Protein AF-A0A7S3WDK0-F1 (afdb_monomer_lite)

Secondary structure (DSSP, 8-state):
--S-GGG-SB--EEEEPTTS-EEEE---TT------TTS-EEEPPB-STT------------SS----SS--S-SSS-----S-HHHHHHHHS---PPPTT------GGG-S-SSS--HHHHHHHHTHHHHHHHHHHHHHHHHHHHHHHTT-

Structure (mmCIF, N/CA/C/O backbone):
data_AF-A0A7S3WDK0-F1
#
_entry.id   AF-A0A7S3WDK0-F1
#
loop_
_atom_site.group_PDB
_atom_site.id
_atom_site.type_symbol
_atom_site.label_atom_id
_atom_site.label_alt_id
_atom_site.label_comp_id
_atom_site.label_asym_id
_atom_site.label_entity_id
_atom_site.label_seq_id
_atom_site.pdbx_PDB_ins_code
_atom_site.Cartn_x
_atom_site.Cartn_y
_atom_site.Cartn_z
_atom_site.occupancy
_atom_site.B_iso_or_equiv
_atom_site.auth_seq_id
_atom_site.auth_comp_id
_atom_site.auth_asym_id
_atom_site.auth_atom_id
_atom_site.pdbx_PDB_model_num
ATOM 1 N N . MET A 1 1 ? -7.931 -6.812 3.640 1.00 94.19 1 MET A N 1
ATOM 2 C CA . MET A 1 1 ? -7.835 -6.738 5.116 1.00 94.19 1 MET A CA 1
ATOM 3 C C . MET A 1 1 ? -7.851 -8.151 5.692 1.00 94.19 1 MET A C 1
ATOM 5 O O . MET A 1 1 ? -8.526 -8.994 5.111 1.00 94.19 1 MET A O 1
ATOM 9 N N . LEU A 1 2 ? -7.155 -8.428 6.805 1.00 96.62 2 LEU A N 1
ATOM 10 C CA . LEU A 1 2 ? -7.212 -9.747 7.467 1.00 96.62 2 LEU A CA 1
ATOM 11 C C . LEU A 1 2 ? -8.112 -9.779 8.719 1.00 96.62 2 LEU A C 1
ATOM 13 O O . LEU A 1 2 ? -8.550 -10.856 9.107 1.00 96.62 2 LEU A O 1
ATOM 17 N N . SER A 1 3 ? -8.388 -8.631 9.343 1.00 94.81 3 SER A N 1
ATOM 18 C CA . SER A 1 3 ? -9.328 -8.493 10.473 1.00 94.81 3 SER A CA 1
ATOM 19 C C . SER A 1 3 ? -10.750 -8.159 10.018 1.00 94.81 3 SER A C 1
ATOM 21 O O . SER A 1 3 ? -10.927 -7.582 8.947 1.00 94.81 3 SER A O 1
ATOM 23 N N . ASP A 1 4 ? -11.747 -8.484 10.843 1.00 94.75 4 ASP A N 1
ATOM 24 C CA . ASP A 1 4 ? -13.126 -8.002 10.680 1.00 94.75 4 ASP A CA 1
ATOM 25 C C . ASP A 1 4 ? -13.233 -6.542 11.158 1.00 94.75 4 ASP A C 1
ATOM 27 O O . ASP A 1 4 ? -12.649 -6.194 12.185 1.00 94.75 4 ASP A O 1
ATOM 31 N N . THR A 1 5 ? -13.944 -5.672 10.435 1.00 93.38 5 THR A N 1
ATOM 32 C CA . THR A 1 5 ? -14.114 -4.256 10.819 1.00 93.38 5 THR A CA 1
ATOM 33 C C . THR A 1 5 ? -14.931 -4.098 12.100 1.00 93.38 5 THR A C 1
ATOM 35 O O . THR A 1 5 ? -14.754 -3.111 12.807 1.00 93.38 5 THR A O 1
ATOM 38 N N . ALA A 1 6 ? -15.735 -5.098 12.476 1.00 92.69 6 ALA A N 1
ATOM 39 C CA . ALA A 1 6 ? -16.429 -5.122 13.763 1.00 92.69 6 ALA A CA 1
ATOM 40 C C . ALA A 1 6 ? -15.495 -5.364 14.974 1.00 92.69 6 ALA A C 1
ATOM 42 O O . ALA A 1 6 ? -15.902 -5.148 16.115 1.00 92.69 6 ALA A O 1
ATOM 43 N N . GLU A 1 7 ? -14.252 -5.817 14.759 1.00 92.75 7 GLU A N 1
ATOM 44 C CA . GLU A 1 7 ? -13.294 -6.160 15.828 1.00 92.75 7 GLU A CA 1
ATOM 45 C C . GLU A 1 7 ? -12.399 -4.982 16.254 1.00 92.75 7 GLU A C 1
ATOM 47 O O . GLU A 1 7 ? -11.624 -5.092 17.213 1.00 92.75 7 GLU A O 1
ATOM 52 N N . PHE A 1 8 ? -12.453 -3.850 15.549 1.00 94.25 8 PHE A N 1
ATOM 53 C CA . PHE A 1 8 ? -11.620 -2.692 15.849 1.00 94.25 8 PHE A CA 1
ATOM 54 C C . PHE A 1 8 ? -12.323 -1.367 15.556 1.00 94.25 8 PHE A C 1
ATOM 56 O O . PHE A 1 8 ? -13.221 -1.286 14.732 1.00 94.25 8 PHE A O 1
ATOM 63 N N . GLU A 1 9 ? -11.871 -0.307 16.223 1.00 94.44 9 GLU A N 1
ATOM 64 C CA . GLU A 1 9 ? -12.358 1.055 16.006 1.00 94.44 9 GLU A CA 1
ATOM 65 C C . GLU A 1 9 ? -11.212 1.952 15.517 1.00 94.44 9 GLU A C 1
ATOM 67 O O . GLU A 1 9 ? -10.063 1.808 15.954 1.00 94.44 9 GLU A O 1
ATOM 72 N N . GLY A 1 10 ? -11.516 2.873 14.601 1.00 94.38 10 GLY A N 1
ATOM 73 C CA . GLY A 1 10 ? -10.518 3.711 13.939 1.00 94.38 10 GLY A CA 1
ATOM 74 C C . GLY A 1 10 ? -9.756 2.945 12.856 1.00 94.38 10 GLY A C 1
ATOM 75 O O . GLY A 1 10 ? -10.317 2.104 12.156 1.00 94.38 10 GLY A O 1
ATOM 76 N N . GLY A 1 11 ? -8.467 3.236 12.670 1.00 95.12 11 GLY A N 1
ATOM 77 C CA . GLY A 1 11 ? -7.640 2.460 11.735 1.00 95.12 11 GLY A CA 1
ATOM 78 C C . GLY A 1 11 ? -7.965 2.661 10.251 1.00 95.12 11 GLY A C 1
ATOM 79 O O . GLY A 1 11 ? -7.549 1.840 9.432 1.00 95.12 11 GLY A O 1
ATOM 80 N N . ALA A 1 12 ? -8.700 3.711 9.883 1.00 95.88 12 ALA A N 1
ATOM 81 C CA . ALA A 1 12 ? -9.086 3.975 8.500 1.00 95.88 12 ALA A CA 1
ATOM 82 C C . ALA A 1 12 ? -7.857 4.266 7.621 1.00 95.88 12 ALA A C 1
ATOM 84 O O . ALA A 1 12 ? -6.966 5.016 8.026 1.00 95.88 12 ALA A O 1
ATOM 85 N N . PHE A 1 13 ? -7.791 3.664 6.428 1.00 96.94 13 PHE A N 1
ATOM 86 C CA . PHE A 1 13 ? -6.728 3.954 5.462 1.00 96.94 13 PHE A CA 1
ATOM 87 C C . PHE A 1 13 ? -7.066 5.213 4.663 1.00 96.94 13 PHE A C 1
ATOM 89 O O . PHE A 1 13 ? -8.191 5.367 4.185 1.00 96.94 13 PHE A O 1
ATOM 96 N N . GLN A 1 14 ? -6.086 6.104 4.529 1.00 97.69 14 GLN A N 1
ATOM 97 C CA . GLN A 1 14 ? -6.269 7.435 3.971 1.00 97.69 14 GLN A CA 1
ATOM 98 C C . GLN A 1 14 ? -5.167 7.778 2.971 1.00 97.69 14 GLN A C 1
ATOM 100 O O . GLN A 1 14 ? -3.995 7.479 3.213 1.00 97.69 14 GLN A O 1
ATOM 105 N N . THR A 1 15 ? -5.534 8.445 1.878 1.00 97.06 15 THR A N 1
ATOM 106 C CA . THR A 1 15 ? -4.601 9.012 0.894 1.00 97.06 15 THR A CA 1
ATOM 107 C C . THR A 1 15 ? -4.834 10.508 0.756 1.00 97.06 15 THR A C 1
ATOM 109 O O . THR A 1 15 ? -5.974 10.965 0.759 1.00 97.06 15 THR A O 1
ATOM 112 N N . ALA A 1 16 ? -3.755 11.275 0.633 1.00 95.38 16 ALA A N 1
ATOM 113 C CA . ALA A 1 16 ? -3.841 12.668 0.227 1.00 95.38 16 ALA A CA 1
ATOM 114 C C . ALA A 1 16 ? -4.011 12.741 -1.296 1.00 95.38 16 ALA A C 1
ATOM 116 O O . ALA A 1 16 ? -3.268 12.105 -2.051 1.00 95.38 16 ALA A O 1
ATOM 117 N N . GLU A 1 17 ? -4.982 13.531 -1.727 1.00 92.62 17 GLU A N 1
ATOM 118 C CA . GLU A 1 17 ? -5.297 13.803 -3.120 1.00 92.62 17 GLU A CA 1
ATOM 119 C C . GLU A 1 17 ? -4.725 15.153 -3.569 1.00 92.62 17 GLU A C 1
ATOM 121 O O . GLU A 1 17 ? -4.201 15.952 -2.781 1.00 92.62 17 GLU A O 1
ATOM 126 N N . LEU A 1 18 ? -4.792 15.402 -4.877 1.00 87.75 18 LEU A N 1
ATOM 127 C CA . LEU A 1 18 ? -4.351 16.666 -5.454 1.00 87.75 18 LEU A CA 1
ATOM 128 C C . LEU A 1 18 ? -5.177 17.815 -4.855 1.00 87.75 18 LEU A C 1
ATOM 130 O O . LEU A 1 18 ? -6.399 17.801 -4.924 1.00 87.75 18 LEU A O 1
ATOM 134 N N . GLY A 1 19 ? -4.504 18.804 -4.264 1.00 86.69 19 GLY A N 1
ATOM 135 C CA . GLY A 1 19 ? -5.158 19.899 -3.534 1.00 86.69 19 GLY A CA 1
ATOM 136 C C . GLY A 1 19 ? -5.142 19.739 -2.011 1.00 86.69 19 GLY A C 1
ATOM 137 O O . GLY A 1 19 ? -5.570 20.648 -1.309 1.00 86.69 19 GLY A O 1
ATOM 138 N N . GLY A 1 20 ? -4.591 18.634 -1.493 1.00 88.81 20 GLY A N 1
ATOM 139 C CA . GLY A 1 20 ? -4.408 18.416 -0.055 1.00 88.81 20 GLY A CA 1
ATOM 14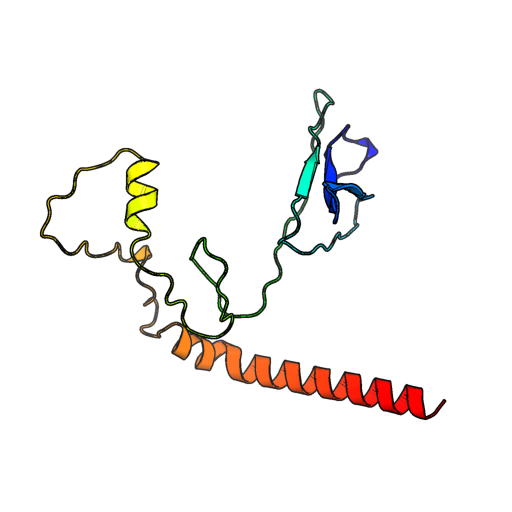0 C C . GLY A 1 20 ? -5.620 17.810 0.650 1.00 88.81 20 GLY A C 1
ATOM 141 O O . GLY A 1 20 ? -5.569 17.603 1.862 1.00 88.81 20 GLY A O 1
ATOM 142 N N . GLU A 1 21 ? -6.687 17.495 -0.086 1.00 93.38 21 GLU A N 1
ATOM 143 C CA . GLU A 1 21 ? -7.815 16.742 0.458 1.00 93.38 21 GLU A CA 1
ATOM 144 C C . GLU A 1 21 ? -7.388 15.330 0.858 1.00 93.38 21 GLU A C 1
ATOM 146 O O . GLU A 1 21 ? -6.509 14.729 0.242 1.00 93.38 21 GLU A O 1
ATOM 151 N N . VAL A 1 22 ? -8.019 14.784 1.895 1.00 95.75 22 VAL A N 1
ATOM 152 C CA . VAL A 1 22 ? -7.735 13.435 2.386 1.00 95.75 22 VAL A CA 1
ATOM 153 C C . VAL A 1 22 ? -8.922 12.539 2.074 1.00 95.75 22 VAL A C 1
ATOM 155 O O . VAL A 1 22 ? -10.007 12.713 2.626 1.00 95.75 22 VAL A O 1
ATOM 158 N N . THR A 1 23 ? -8.705 11.548 1.214 1.00 95.81 23 THR A N 1
ATOM 159 C CA . THR A 1 23 ? -9.703 10.526 0.894 1.00 95.81 23 THR A CA 1
ATOM 160 C C . THR A 1 23 ? -9.553 9.347 1.841 1.00 95.81 23 THR A C 1
ATOM 162 O O . THR A 1 23 ? -8.451 8.834 2.039 1.00 95.81 23 THR A O 1
ATOM 165 N N . THR A 1 24 ? -10.669 8.905 2.419 1.00 97.00 24 THR A N 1
ATOM 166 C CA . THR A 1 24 ? -10.739 7.690 3.239 1.00 97.00 24 THR A CA 1
ATOM 167 C C . THR A 1 24 ? -11.297 6.546 2.404 1.00 97.00 24 THR A C 1
ATOM 169 O O . THR A 1 24 ? -12.315 6.712 1.737 1.00 97.00 24 THR A O 1
ATOM 172 N N . HIS A 1 25 ? -10.645 5.386 2.456 1.00 95.69 25 HIS A N 1
ATOM 173 C CA . HIS A 1 25 ? -11.017 4.222 1.651 1.00 95.69 25 HIS A CA 1
ATOM 174 C C . HIS A 1 25 ? -11.717 3.163 2.499 1.00 95.69 25 HIS A C 1
ATOM 176 O O . HIS A 1 25 ? -11.227 2.807 3.575 1.00 95.69 25 HIS A O 1
ATOM 182 N N . SER A 1 26 ? -12.828 2.623 1.993 1.00 94.19 26 SER A N 1
ATOM 183 C CA . SER A 1 26 ? -13.442 1.412 2.544 1.00 94.19 26 SER A CA 1
ATOM 184 C C . SER A 1 26 ? -12.502 0.225 2.355 1.00 94.19 26 SER A C 1
ATOM 186 O O . SER A 1 26 ? -11.882 0.082 1.299 1.00 94.19 26 SER A O 1
ATOM 188 N N . PHE A 1 27 ? -12.374 -0.618 3.377 1.00 95.31 27 PHE A N 1
ATOM 189 C CA . PHE A 1 27 ? -11.493 -1.776 3.310 1.00 95.31 27 PHE A CA 1
ATOM 190 C C . PHE A 1 27 ? -11.964 -2.858 4.281 1.00 95.31 27 PHE A C 1
ATOM 192 O O . PHE A 1 27 ? -11.588 -2.855 5.453 1.00 95.31 27 PHE A O 1
ATOM 199 N N . GLU A 1 28 ? -12.778 -3.781 3.781 1.00 95.81 28 GLU A N 1
ATOM 200 C CA . GLU A 1 28 ? -13.406 -4.848 4.557 1.00 95.81 28 GLU A CA 1
ATOM 201 C C . GLU A 1 28 ? -12.556 -6.126 4.563 1.00 95.81 28 GLU A C 1
ATOM 203 O O . GLU A 1 28 ? -11.592 -6.282 3.799 1.00 95.81 28 GLU A O 1
ATOM 208 N N . ARG A 1 29 ? -12.881 -7.067 5.462 1.00 97.12 29 ARG A N 1
ATOM 209 C CA . ARG A 1 29 ? -12.190 -8.366 5.545 1.00 97.12 29 ARG A CA 1
ATOM 210 C C . ARG A 1 29 ? -12.234 -9.087 4.198 1.00 97.12 29 ARG A C 1
ATOM 212 O O . ARG A 1 29 ? -13.299 -9.290 3.634 1.00 97.12 29 ARG A O 1
ATOM 219 N N . GLY A 1 30 ? -11.072 -9.548 3.738 1.00 97.25 30 GLY A N 1
ATOM 220 C CA . GLY A 1 30 ? -10.924 -10.226 2.447 1.00 97.25 30 GLY A CA 1
ATOM 221 C C . GLY A 1 30 ? -10.589 -9.293 1.283 1.00 97.2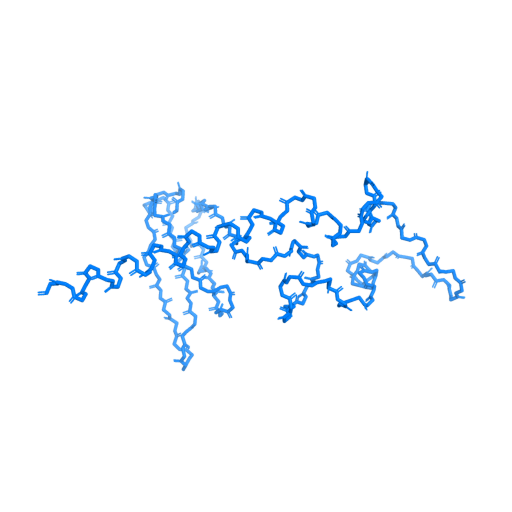5 30 GLY A C 1
ATOM 222 O O . GLY A 1 30 ? -10.009 -9.760 0.307 1.00 97.25 30 GLY A O 1
ATOM 223 N N . ASP A 1 31 ? -10.829 -7.986 1.411 1.00 96.75 31 ASP A N 1
ATOM 224 C CA . ASP A 1 31 ? -10.518 -7.040 0.341 1.00 96.75 31 ASP A CA 1
ATOM 225 C C . ASP A 1 31 ? -9.010 -6.935 0.084 1.00 96.75 31 ASP A C 1
ATOM 227 O O . ASP A 1 31 ? -8.174 -7.105 0.987 1.00 96.75 31 ASP A O 1
ATOM 231 N N . ALA A 1 32 ? -8.668 -6.528 -1.135 1.00 96.00 32 ALA A N 1
ATOM 232 C CA . ALA A 1 32 ? -7.360 -6.000 -1.490 1.00 96.00 32 ALA A CA 1
ATOM 233 C C . ALA A 1 32 ? -7.506 -4.529 -1.893 1.00 96.00 32 ALA A C 1
ATOM 235 O O . ALA A 1 32 ? -8.378 -4.182 -2.683 1.00 96.00 32 ALA A O 1
ATOM 236 N N . LEU A 1 33 ? -6.635 -3.671 -1.361 1.00 95.31 33 LEU A N 1
ATOM 237 C CA . LEU A 1 33 ? -6.572 -2.259 -1.722 1.00 95.31 33 LEU A CA 1
ATOM 238 C C . LEU A 1 33 ? -5.238 -2.003 -2.418 1.00 95.31 33 LEU A C 1
ATOM 240 O O . LEU A 1 33 ? -4.179 -2.281 -1.855 1.00 95.31 33 LEU A O 1
ATOM 244 N N . VAL A 1 34 ? -5.299 -1.478 -3.642 1.00 95.38 34 VAL A N 1
ATOM 245 C CA . VAL A 1 34 ? -4.125 -1.145 -4.456 1.00 95.38 34 VAL A CA 1
ATOM 246 C C . VAL A 1 34 ? -4.077 0.364 -4.646 1.00 95.38 34 VAL A C 1
ATOM 248 O O . VAL A 1 34 ? -5.049 0.976 -5.076 1.00 95.38 34 VAL A O 1
ATOM 251 N N . PHE A 1 35 ? -2.938 0.971 -4.328 1.00 93.25 35 PHE A N 1
ATOM 252 C CA . PHE A 1 35 ? -2.726 2.405 -4.481 1.00 93.25 35 PHE A CA 1
ATOM 253 C C . PHE A 1 35 ? -1.293 2.690 -4.934 1.00 93.25 35 PHE A C 1
ATOM 255 O O . PHE A 1 35 ? -0.387 1.872 -4.772 1.00 93.25 35 PHE A O 1
ATOM 262 N N . GLN A 1 36 ? -1.082 3.867 -5.520 1.00 91.12 36 GLN A N 1
ATOM 263 C CA . GLN A 1 36 ? 0.244 4.291 -5.957 1.00 91.12 36 GLN A CA 1
ATOM 264 C C . GLN A 1 36 ? 1.097 4.635 -4.731 1.00 91.12 36 GLN A C 1
ATOM 266 O O . GLN A 1 36 ? 0.777 5.570 -3.997 1.00 91.12 36 GLN A O 1
ATOM 271 N N . SER A 1 37 ? 2.208 3.920 -4.537 1.00 88.75 37 SER A N 1
ATOM 272 C CA . SER A 1 37 ?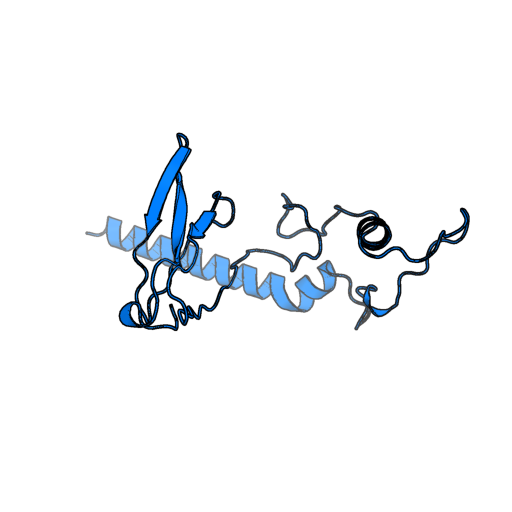 3.053 4.032 -3.334 1.00 88.75 37 SER A CA 1
ATOM 273 C C . SER A 1 37 ? 3.608 5.436 -3.074 1.00 88.75 37 SER A C 1
ATOM 275 O O . SER A 1 37 ? 3.980 5.763 -1.952 1.00 88.75 37 SER A O 1
ATOM 277 N N . HIS A 1 38 ? 3.669 6.284 -4.104 1.00 86.44 38 HIS A N 1
ATOM 278 C CA . HIS A 1 38 ? 4.169 7.648 -3.990 1.00 86.44 38 HIS A CA 1
ATOM 279 C C . HIS A 1 38 ? 3.144 8.666 -3.486 1.00 86.44 38 HIS A C 1
ATOM 281 O O . HIS A 1 38 ? 3.547 9.785 -3.171 1.00 86.44 38 HIS A O 1
ATOM 287 N N . LYS A 1 39 ? 1.851 8.321 -3.433 1.00 91.62 39 LYS A N 1
ATOM 288 C CA . LYS A 1 39 ? 0.851 9.183 -2.798 1.00 91.62 39 LYS A CA 1
ATOM 289 C C . LYS A 1 39 ? 1.168 9.287 -1.310 1.00 91.62 39 LYS A C 1
ATOM 291 O O . LYS A 1 39 ? 1.533 8.287 -0.698 1.00 91.62 39 LYS A O 1
ATOM 296 N N . GLN A 1 40 ? 1.012 10.464 -0.708 1.00 93.88 40 GLN A N 1
ATOM 297 C CA . GLN A 1 40 ? 1.054 10.565 0.750 1.00 93.88 40 GLN A CA 1
ATOM 298 C C . GLN A 1 40 ? -0.137 9.788 1.313 1.00 93.88 40 GLN A C 1
ATOM 300 O O . GLN A 1 40 ? -1.267 9.965 0.865 1.00 93.88 40 GLN A O 1
ATOM 305 N N . HIS A 1 41 ? 0.122 8.895 2.257 1.00 95.94 41 HIS A N 1
ATOM 306 C CA . HIS A 1 41 ? -0.893 8.006 2.800 1.00 95.94 41 HIS A CA 1
ATOM 307 C C . HIS A 1 41 ? -0.618 7.703 4.266 1.00 95.94 41 HIS A C 1
ATOM 309 O O . HIS A 1 41 ? 0.496 7.877 4.762 1.00 95.94 41 HIS A O 1
ATOM 315 N N . GLY A 1 42 ? -1.656 7.256 4.959 1.00 95.81 42 GLY A N 1
ATOM 316 C CA . GLY A 1 42 ? -1.586 6.952 6.373 1.00 95.81 42 GLY A CA 1
ATOM 317 C C . GLY A 1 42 ? -2.730 6.065 6.825 1.00 95.81 42 GLY A C 1
ATOM 318 O O . GLY A 1 42 ? -3.666 5.765 6.085 1.00 95.81 42 GLY A O 1
ATOM 319 N N . VAL A 1 43 ? -2.623 5.631 8.073 1.00 96.19 43 VAL A N 1
ATOM 320 C CA . VAL A 1 43 ? -3.669 4.893 8.768 1.00 96.19 43 VAL A CA 1
ATOM 321 C C . VAL A 1 43 ? -4.023 5.698 10.008 1.00 96.19 43 VAL A C 1
ATOM 323 O O . VAL A 1 43 ? -3.134 6.018 10.799 1.00 96.19 43 VAL A O 1
ATOM 326 N N . ALA A 1 44 ? -5.302 6.039 10.168 1.00 95.38 44 ALA A N 1
ATOM 327 C CA . ALA A 1 44 ? -5.787 6.705 11.371 1.00 95.38 44 ALA A CA 1
ATOM 328 C C . ALA A 1 44 ? -5.506 5.846 12.615 1.00 95.38 44 ALA A C 1
ATOM 330 O O . ALA A 1 44 ? -5.410 4.620 12.531 1.00 95.38 44 ALA A O 1
ATOM 331 N N . ALA A 1 45 ? -5.383 6.473 13.785 1.00 95.44 45 ALA A N 1
ATOM 332 C CA . ALA A 1 45 ? -5.135 5.738 15.021 1.00 95.44 45 ALA A CA 1
ATOM 333 C C . ALA A 1 45 ? -6.248 4.710 15.304 1.00 95.44 45 ALA A C 1
ATOM 335 O O . ALA A 1 45 ? -7.414 4.932 14.971 1.00 95.44 45 ALA A O 1
ATOM 336 N N . LEU A 1 46 ? -5.883 3.589 15.930 1.00 96.00 46 LEU A N 1
ATOM 337 C CA . LEU A 1 46 ? -6.853 2.688 16.551 1.00 96.00 46 LEU A CA 1
ATOM 338 C C . LEU A 1 46 ? -7.271 3.288 17.895 1.00 96.00 46 LEU A C 1
ATOM 340 O O . LEU A 1 46 ? -6.407 3.682 18.680 1.00 96.00 46 LEU A O 1
ATOM 344 N N . THR A 1 47 ? -8.574 3.375 18.151 1.00 94.31 47 THR A N 1
ATOM 345 C CA . THR A 1 47 ? -9.118 4.093 19.319 1.00 94.31 47 THR A CA 1
ATOM 346 C C . THR A 1 47 ? -9.656 3.164 20.407 1.00 94.31 47 THR A C 1
ATOM 348 O O . THR A 1 47 ? -9.649 3.529 21.583 1.00 94.31 47 THR A O 1
ATOM 351 N N . GLY A 1 48 ? -10.055 1.937 20.063 1.00 88.75 48 GLY A N 1
ATOM 352 C CA . GLY A 1 48 ? -10.559 0.967 21.033 1.00 88.75 48 GLY A CA 1
ATOM 353 C C . GLY A 1 48 ? -9.453 0.340 21.894 1.00 88.75 48 GLY A C 1
ATOM 354 O O . GLY A 1 48 ? -8.398 -0.060 21.402 1.00 88.75 48 GLY A O 1
ATOM 355 N N . ARG A 1 49 ? -9.719 0.182 23.201 1.00 79.56 49 ARG A N 1
ATOM 356 C CA . ARG A 1 49 ? -8.767 -0.336 24.216 1.00 79.56 49 ARG A CA 1
ATOM 357 C C . ARG A 1 49 ? -8.133 -1.691 23.878 1.00 79.56 49 ARG A C 1
ATOM 359 O O . ARG A 1 49 ? -7.030 -1.975 24.335 1.00 79.56 49 ARG A O 1
ATOM 366 N N . SER A 1 50 ? -8.837 -2.526 23.120 1.00 80.69 50 SER A N 1
ATOM 367 C CA . SER A 1 50 ? -8.381 -3.856 22.697 1.00 80.69 50 SER A CA 1
ATOM 368 C C . SER A 1 50 ? -8.409 -4.023 21.176 1.00 80.69 50 SER A C 1
ATOM 370 O O . SER A 1 50 ? -8.376 -5.146 20.682 1.00 80.69 50 SER A O 1
ATOM 372 N N . SER A 1 51 ? -8.475 -2.918 20.425 1.00 90.06 51 SER A N 1
ATOM 373 C CA . SER A 1 51 ? -8.539 -2.956 18.967 1.00 90.06 51 SER A CA 1
ATOM 374 C C . SER A 1 51 ? -7.228 -3.451 18.366 1.00 90.06 51 SER A C 1
ATOM 376 O O . SER A 1 51 ? -6.152 -2.914 18.635 1.00 90.06 51 SER A O 1
ATOM 378 N N . ARG A 1 52 ? -7.326 -4.455 17.493 1.00 93.56 52 ARG A N 1
ATOM 379 C CA . ARG A 1 52 ? -6.209 -4.955 16.693 1.00 93.56 52 ARG A CA 1
ATOM 380 C C . ARG A 1 52 ? -6.653 -5.130 15.250 1.00 93.56 52 ARG A C 1
ATOM 382 O O . ARG A 1 52 ? -7.604 -5.847 14.969 1.00 93.56 52 ARG A O 1
ATOM 389 N N . ARG A 1 53 ? -5.900 -4.522 14.337 1.00 95.25 53 ARG A N 1
ATOM 390 C CA . ARG A 1 53 ? -6.135 -4.595 12.895 1.00 95.25 53 ARG A CA 1
ATOM 391 C C . ARG A 1 53 ? -4.961 -5.293 12.219 1.00 95.25 53 ARG A C 1
ATOM 393 O O . ARG A 1 53 ? -3.847 -4.775 12.229 1.00 95.25 53 ARG A O 1
ATOM 400 N N . ASN A 1 54 ? -5.203 -6.466 11.641 1.00 96.31 54 ASN A N 1
ATOM 401 C CA . ASN A 1 54 ? -4.195 -7.246 10.929 1.00 96.31 54 ASN A CA 1
ATOM 402 C C . ASN A 1 54 ? -4.339 -7.040 9.411 1.00 96.31 54 ASN A C 1
ATOM 404 O O . ASN A 1 54 ? -5.436 -7.114 8.850 1.00 96.31 54 ASN A O 1
ATOM 408 N N . ILE A 1 55 ? -3.219 -6.777 8.736 1.00 96.38 55 ILE A N 1
ATOM 409 C CA . ILE A 1 55 ? -3.151 -6.516 7.292 1.00 96.38 55 ILE A CA 1
ATOM 410 C C . ILE A 1 55 ? -1.858 -7.119 6.752 1.00 96.38 55 ILE A C 1
ATOM 412 O O . ILE A 1 55 ? -0.827 -7.083 7.421 1.00 96.38 55 ILE A O 1
ATOM 416 N N . MET A 1 56 ? -1.910 -7.625 5.524 1.00 96.88 56 MET A N 1
ATOM 417 C CA . MET A 1 56 ? -0.725 -7.917 4.727 1.00 96.88 56 MET A CA 1
ATOM 418 C C . MET A 1 56 ? -0.447 -6.723 3.815 1.00 96.88 56 MET A C 1
ATOM 420 O O . MET A 1 56 ? -1.290 -6.364 2.995 1.00 96.88 56 MET A O 1
ATOM 424 N N . VAL A 1 57 ? 0.719 -6.100 3.981 1.00 94.94 57 VAL A N 1
ATOM 425 C CA . VAL A 1 57 ? 1.189 -5.021 3.106 1.00 94.94 57 VAL A CA 1
ATOM 426 C C . VAL A 1 57 ? 2.236 -5.599 2.171 1.00 94.94 57 VAL A C 1
ATOM 428 O O . VAL A 1 57 ? 3.191 -6.239 2.615 1.00 94.94 57 VAL A O 1
ATOM 431 N N . CYS A 1 58 ? 2.043 -5.390 0.875 1.00 91.81 58 CYS A N 1
ATOM 432 C CA . CYS A 1 58 ? 2.989 -5.778 -0.157 1.00 91.81 58 CYS A CA 1
ATOM 433 C C . CYS A 1 58 ? 3.171 -4.624 -1.125 1.00 91.81 58 CYS A C 1
ATOM 435 O O . CYS A 1 58 ? 2.220 -3.921 -1.458 1.00 91.81 58 CYS A O 1
ATOM 437 N N . GLU A 1 59 ? 4.399 -4.463 -1.590 1.00 87.00 59 GLU A N 1
ATOM 438 C CA . GLU A 1 59 ? 4.728 -3.518 -2.640 1.00 87.00 59 GLU A CA 1
ATOM 439 C C . GLU A 1 59 ? 5.003 -4.299 -3.921 1.00 87.00 59 GLU A C 1
ATOM 441 O O . GLU A 1 59 ? 5.734 -5.292 -3.925 1.00 87.00 59 GLU A O 1
ATOM 446 N N . LEU A 1 60 ? 4.383 -3.850 -5.008 1.00 84.81 60 LEU A N 1
ATOM 447 C CA . LEU A 1 60 ? 4.644 -4.349 -6.348 1.00 84.81 60 LEU A CA 1
ATOM 448 C C . LEU A 1 60 ? 5.553 -3.336 -7.037 1.00 84.81 60 LEU A C 1
ATOM 450 O O . LEU A 1 60 ? 5.186 -2.172 -7.191 1.00 84.81 60 LEU A O 1
ATOM 454 N N . TRP A 1 61 ? 6.740 -3.775 -7.441 1.00 77.25 61 TRP A N 1
ATOM 455 C CA . TRP A 1 61 ? 7.681 -2.963 -8.203 1.00 77.25 61 TRP A CA 1
ATOM 456 C C . TRP A 1 61 ? 8.070 -3.672 -9.489 1.00 77.25 61 TRP A C 1
ATOM 458 O O . TRP A 1 61 ? 8.212 -4.895 -9.546 1.00 77.25 61 TRP A O 1
ATOM 468 N N . GLU A 1 62 ? 8.282 -2.872 -10.522 1.00 74.00 62 GLU A N 1
ATOM 469 C CA . GLU A 1 62 ? 8.912 -3.308 -11.752 1.00 74.00 62 GLU A CA 1
ATOM 470 C C . GLU A 1 62 ? 10.413 -3.003 -11.676 1.00 74.00 62 GLU A C 1
ATOM 472 O O . GLU A 1 62 ? 10.824 -1.932 -11.221 1.00 74.00 62 GLU A O 1
ATOM 477 N N . GLY A 1 63 ? 11.239 -3.950 -12.117 1.00 74.31 63 GLY A N 1
ATOM 478 C CA . GLY A 1 63 ? 12.684 -3.779 -12.169 1.00 74.31 63 GLY A CA 1
ATOM 479 C C . GLY A 1 63 ? 13.475 -4.635 -11.187 1.00 74.31 63 GLY A C 1
ATOM 480 O O . GLY A 1 63 ? 12.995 -5.595 -10.585 1.00 74.31 63 GLY A O 1
ATOM 481 N N . LEU A 1 64 ? 14.748 -4.278 -11.065 1.00 67.31 64 LEU A N 1
ATOM 482 C CA . LEU A 1 64 ? 15.704 -4.927 -10.177 1.00 67.31 64 LEU A CA 1
ATOM 483 C C . LEU A 1 64 ? 15.352 -4.732 -8.701 1.00 67.31 64 LEU A C 1
ATOM 485 O O . LEU A 1 64 ? 15.042 -3.603 -8.315 1.00 67.31 64 LEU A O 1
ATOM 489 N N . PRO A 1 65 ? 15.544 -5.754 -7.841 1.00 68.06 65 PRO A N 1
ATOM 490 C CA . PRO A 1 65 ? 15.539 -5.561 -6.396 1.00 68.06 65 PRO A CA 1
ATOM 491 C C . PRO A 1 65 ? 16.507 -4.442 -5.993 1.00 68.06 65 PRO A C 1
ATOM 493 O O . PRO A 1 65 ? 17.706 -4.501 -6.282 1.00 68.06 65 PRO A O 1
ATOM 496 N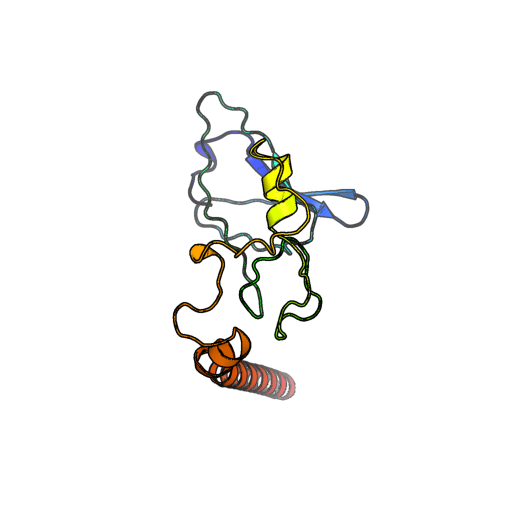 N . ARG A 1 66 ? 15.997 -3.404 -5.323 1.00 68.38 66 ARG A N 1
ATOM 497 C CA . ARG A 1 66 ? 16.798 -2.264 -4.858 1.00 68.38 66 ARG A CA 1
ATOM 498 C C . ARG A 1 66 ? 17.046 -2.351 -3.363 1.00 68.38 66 ARG A C 1
ATOM 500 O O . ARG A 1 66 ? 16.201 -2.796 -2.598 1.00 68.38 66 ARG A O 1
ATOM 507 N N . ARG A 1 67 ? 18.231 -1.903 -2.948 1.00 63.47 67 ARG A N 1
ATOM 508 C CA . ARG A 1 67 ? 18.604 -1.756 -1.530 1.00 63.47 67 ARG A CA 1
ATOM 509 C C . ARG A 1 67 ? 18.812 -0.301 -1.124 1.00 63.47 67 ARG A C 1
ATOM 511 O O . ARG A 1 67 ? 19.168 -0.037 0.014 1.00 63.47 67 ARG A O 1
ATOM 518 N N . CYS A 1 68 ? 18.660 0.642 -2.049 1.00 66.44 68 CYS A N 1
ATOM 519 C CA . CYS A 1 68 ? 18.809 2.060 -1.761 1.00 66.44 68 CYS A CA 1
ATOM 520 C C . CYS A 1 68 ? 17.508 2.669 -1.248 1.00 66.44 68 CYS A C 1
ATOM 522 O O . CYS A 1 68 ? 16.432 2.310 -1.705 1.00 66.44 68 CYS A O 1
ATOM 524 N N . MET A 1 69 ? 17.626 3.660 -0.366 1.00 64.75 69 MET A N 1
ATOM 525 C CA . MET A 1 69 ? 16.477 4.419 0.149 1.00 64.75 69 MET A CA 1
ATOM 526 C C . MET A 1 69 ? 15.979 5.491 -0.837 1.00 64.75 69 MET A C 1
ATOM 528 O O . MET A 1 69 ? 15.040 6.221 -0.541 1.00 64.75 69 MET A O 1
ATOM 532 N N . ARG A 1 70 ? 16.631 5.628 -1.999 1.00 66.62 70 ARG A N 1
ATOM 533 C CA . ARG A 1 70 ? 16.262 6.591 -3.042 1.00 66.62 70 ARG A CA 1
ATOM 534 C C . ARG A 1 70 ? 15.387 5.919 -4.092 1.00 66.62 70 ARG A C 1
ATOM 536 O O . ARG A 1 70 ? 15.636 4.770 -4.451 1.00 66.62 70 ARG A O 1
ATOM 543 N N . ARG A 1 71 ? 14.425 6.671 -4.634 1.00 66.69 71 ARG A N 1
ATOM 544 C CA . ARG A 1 71 ? 13.700 6.281 -5.845 1.00 66.69 71 ARG A CA 1
ATOM 545 C C . ARG A 1 71 ? 14.662 6.364 -7.027 1.00 66.69 71 ARG A C 1
ATOM 547 O O . ARG A 1 71 ? 15.093 7.454 -7.389 1.00 66.69 71 ARG A O 1
ATOM 554 N N . CYS A 1 72 ? 15.038 5.218 -7.579 1.00 69.06 72 CYS A N 1
ATOM 555 C CA . CYS A 1 72 ? 15.804 5.166 -8.818 1.00 69.06 72 CYS A CA 1
ATOM 556 C C . CYS A 1 72 ? 14.897 5.558 -9.984 1.00 69.06 72 CYS A C 1
ATOM 558 O O . CYS A 1 72 ? 13.750 5.127 -10.044 1.00 69.06 72 CYS A O 1
ATOM 560 N N . ASP A 1 73 ? 15.430 6.328 -10.916 1.00 67.25 73 ASP A N 1
ATOM 561 C CA . ASP A 1 73 ? 14.810 6.670 -12.195 1.00 67.25 73 ASP A CA 1
ATOM 562 C C . ASP A 1 73 ? 15.014 5.576 -13.260 1.00 67.25 73 ASP A C 1
ATOM 564 O O . ASP A 1 73 ? 14.244 5.484 -14.210 1.00 67.25 73 ASP A O 1
ATOM 568 N N . GLN A 1 74 ? 16.018 4.712 -13.082 1.00 70.19 74 GLN A N 1
ATOM 569 C CA . GLN A 1 74 ? 16.322 3.590 -13.974 1.00 70.19 74 GLN A CA 1
ATOM 570 C C . GLN A 1 74 ? 15.962 2.240 -13.324 1.00 70.19 74 GLN A C 1
ATOM 572 O O . GLN A 1 74 ? 16.809 1.654 -12.647 1.00 70.19 74 GLN A O 1
ATOM 577 N N . PRO A 1 75 ? 14.747 1.687 -13.516 1.00 67.00 75 PRO A N 1
ATOM 578 C CA . PRO A 1 75 ? 14.297 0.470 -12.826 1.00 67.00 75 PRO A CA 1
ATOM 579 C C . PRO A 1 75 ? 15.059 -0.801 -13.233 1.00 67.00 75 PRO A C 1
ATOM 581 O O . PRO A 1 75 ? 15.181 -1.717 -12.420 1.00 67.00 75 PRO A O 1
ATOM 584 N N . TRP A 1 76 ? 15.673 -0.828 -14.419 1.00 69.25 76 TRP A N 1
ATOM 585 C CA . TRP A 1 76 ? 16.320 -2.021 -14.991 1.00 69.25 76 TRP A CA 1
ATOM 586 C C . TRP A 1 76 ? 17.852 -1.995 -15.014 1.00 69.25 76 TRP A C 1
ATOM 588 O O . TRP A 1 76 ? 18.478 -3.026 -15.242 1.00 69.25 76 TRP A O 1
ATOM 598 N N . LEU A 1 77 ? 18.469 -0.836 -14.775 1.00 62.41 77 LEU A N 1
ATOM 599 C CA . LEU A 1 77 ? 19.928 -0.679 -14.797 1.00 62.41 77 LEU A CA 1
ATOM 600 C C . LEU A 1 77 ? 20.523 -0.780 -13.388 1.00 62.41 77 LEU A C 1
ATOM 602 O O . LEU A 1 77 ? 19.792 -0.619 -12.410 1.00 62.41 77 LEU A O 1
ATOM 606 N N . PRO A 1 78 ? 21.832 -1.033 -13.226 1.00 61.09 78 PRO A N 1
ATOM 607 C CA . PRO A 1 78 ? 22.476 -0.964 -11.918 1.00 61.09 78 PRO A CA 1
ATOM 608 C C . PRO A 1 78 ? 22.134 0.338 -11.181 1.00 61.09 78 PRO A C 1
ATOM 610 O O . PRO A 1 78 ? 22.066 1.407 -11.784 1.00 61.09 78 PRO A O 1
ATOM 613 N N . CYS A 1 79 ? 21.893 0.261 -9.867 1.00 59.16 79 CYS A N 1
ATOM 614 C CA . CYS A 1 79 ? 21.681 1.484 -9.098 1.00 59.16 79 CYS A CA 1
ATOM 615 C C . CYS A 1 79 ? 23.029 2.141 -8.833 1.00 59.16 79 CYS A C 1
ATOM 617 O O . CYS A 1 79 ? 23.796 1.661 -7.999 1.00 59.16 79 CYS A O 1
ATOM 619 N N . TYR A 1 80 ? 23.292 3.271 -9.481 1.00 59.66 80 TYR A N 1
ATOM 620 C CA . TYR A 1 80 ? 24.501 4.067 -9.236 1.00 59.66 80 TYR A CA 1
ATOM 621 C C . TYR A 1 80 ? 24.403 4.940 -7.978 1.00 59.66 80 TYR A C 1
ATOM 623 O O . TYR A 1 80 ? 25.308 5.695 -7.650 1.00 59.66 80 TYR A O 1
ATOM 631 N N . CYS A 1 81 ? 23.314 4.808 -7.227 1.00 57.91 81 CYS A N 1
ATOM 632 C CA . CYS A 1 81 ? 22.984 5.558 -6.023 1.00 57.91 81 CYS A CA 1
ATOM 633 C C . CYS A 1 81 ? 23.898 5.312 -4.795 1.00 57.91 81 CYS A C 1
ATOM 635 O O . CYS A 1 81 ? 23.486 5.647 -3.680 1.00 57.91 81 CYS A O 1
ATOM 637 N N . ARG A 1 82 ? 25.112 4.766 -4.952 1.00 52.56 82 ARG A N 1
ATOM 638 C CA . ARG A 1 82 ? 26.111 4.634 -3.872 1.00 52.56 82 ARG A CA 1
ATOM 639 C C . ARG A 1 82 ? 27.026 5.870 -3.840 1.00 52.56 82 ARG A C 1
ATOM 641 O O . ARG A 1 82 ? 27.456 6.314 -4.897 1.00 52.56 82 ARG A O 1
ATOM 648 N N . PRO A 1 83 ? 27.294 6.429 -2.645 1.00 46.09 83 PRO A N 1
ATOM 649 C CA . PRO A 1 83 ? 28.137 5.725 -1.680 1.00 46.09 83 PRO A CA 1
ATOM 650 C C . PRO A 1 83 ? 27.568 5.659 -0.254 1.00 46.09 83 PRO A C 1
ATOM 652 O O . PRO A 1 83 ? 26.755 6.469 0.162 1.00 46.09 83 PRO A O 1
ATOM 655 N N . ASP A 1 84 ? 28.024 4.635 0.462 1.00 44.81 84 ASP A N 1
ATOM 656 C CA . ASP A 1 84 ? 27.937 4.440 1.910 1.00 44.81 84 ASP A CA 1
ATOM 657 C C . ASP A 1 84 ? 26.562 4.381 2.599 1.00 44.81 84 ASP A C 1
ATOM 659 O O . ASP A 1 84 ? 26.120 5.259 3.331 1.00 44.81 84 ASP A O 1
ATOM 663 N N . PHE A 1 85 ? 25.991 3.174 2.575 1.00 42.59 85 PHE A N 1
ATOM 664 C CA . PHE A 1 85 ? 25.076 2.705 3.627 1.00 42.59 85 PHE A CA 1
ATOM 665 C C . PHE A 1 85 ? 25.717 2.661 5.034 1.00 42.59 85 PHE A C 1
ATOM 667 O O . PHE A 1 85 ? 25.041 2.323 6.007 1.00 42.59 85 PHE A O 1
ATOM 674 N N . THR A 1 86 ? 27.017 2.952 5.163 1.00 43.16 86 THR A N 1
ATOM 675 C CA . THR A 1 86 ? 27.727 2.960 6.449 1.00 43.16 86 THR A CA 1
ATOM 676 C C . THR A 1 86 ? 27.464 4.228 7.262 1.00 43.16 86 THR A C 1
ATOM 678 O O . THR A 1 86 ? 27.533 4.167 8.489 1.00 43.16 86 THR A O 1
ATOM 681 N N . GLU A 1 87 ? 27.097 5.351 6.637 1.00 40.22 87 GLU A N 1
ATOM 682 C CA . GLU A 1 87 ? 26.947 6.623 7.355 1.00 40.22 87 GLU A CA 1
ATOM 683 C C . GLU A 1 87 ? 25.611 6.719 8.112 1.00 40.22 87 GLU A C 1
ATOM 685 O O . GLU A 1 87 ? 25.597 7.087 9.286 1.00 40.22 87 GLU A O 1
ATOM 690 N N . TYR A 1 88 ? 24.506 6.255 7.513 1.00 41.22 88 TYR A N 1
ATOM 691 C CA . TYR A 1 88 ? 23.193 6.216 8.181 1.00 41.22 88 TYR A CA 1
ATOM 692 C C . TYR A 1 88 ? 23.164 5.237 9.371 1.00 41.22 88 TYR A C 1
ATOM 694 O O . TYR A 1 88 ? 22.520 5.490 10.385 1.00 41.22 88 TYR A O 1
ATOM 702 N N . HIS A 1 89 ? 23.920 4.134 9.312 1.00 41.72 89 HIS A N 1
ATOM 703 C CA . HIS A 1 89 ? 24.065 3.240 10.466 1.00 41.72 89 HIS A CA 1
ATOM 704 C C . HIS A 1 89 ? 25.005 3.783 11.553 1.00 41.72 89 HIS A C 1
ATOM 706 O O . HIS A 1 89 ? 24.838 3.409 12.715 1.00 41.72 89 HIS A O 1
ATOM 712 N N . ARG A 1 90 ? 25.951 4.672 11.214 1.00 38.44 90 ARG A N 1
ATOM 713 C CA . ARG A 1 90 ? 26.850 5.324 12.185 1.00 38.44 90 ARG A CA 1
ATOM 714 C C . ARG A 1 90 ? 26.116 6.296 13.103 1.00 38.44 90 ARG A C 1
ATOM 716 O O . ARG A 1 90 ? 26.476 6.417 14.269 1.00 38.44 90 ARG A O 1
ATOM 723 N N . THR A 1 91 ? 25.110 6.993 12.582 1.00 42.00 91 THR A N 1
ATOM 724 C CA . THR A 1 91 ? 24.379 8.026 13.326 1.00 42.00 91 THR A CA 1
ATOM 725 C C . THR A 1 91 ? 23.211 7.467 14.137 1.00 42.00 91 THR A C 1
ATOM 727 O O . THR A 1 91 ? 22.931 7.984 15.213 1.00 42.00 91 THR A O 1
ATOM 730 N N . VAL A 1 92 ? 22.567 6.382 13.688 1.00 43.34 92 VAL A N 1
ATOM 731 C CA . VAL A 1 92 ? 21.380 5.815 14.366 1.00 43.34 92 VAL A CA 1
ATOM 732 C C . VAL A 1 92 ? 21.742 4.760 15.429 1.00 43.34 92 VAL A C 1
ATOM 734 O O . VAL A 1 92 ? 20.952 4.475 16.328 1.00 43.34 92 VAL A O 1
ATOM 737 N N . ARG A 1 93 ? 22.961 4.203 15.399 1.00 39.34 93 ARG A N 1
ATOM 738 C CA . ARG A 1 93 ? 23.520 3.393 16.495 1.00 39.34 93 ARG A CA 1
ATOM 739 C C . ARG A 1 93 ? 24.928 3.884 16.800 1.00 39.34 93 ARG A C 1
ATOM 741 O O . ARG A 1 93 ? 25.852 3.551 16.069 1.00 39.34 93 ARG A O 1
ATOM 748 N N . GLY A 1 94 ? 25.081 4.668 17.867 1.00 35.34 94 GLY A N 1
ATOM 749 C CA . GLY A 1 94 ? 26.348 5.266 18.296 1.00 35.34 94 GLY A CA 1
ATOM 750 C C . GLY A 1 94 ? 27.455 4.246 18.578 1.00 35.34 94 GLY A C 1
ATOM 751 O O . GLY A 1 94 ? 27.719 3.910 19.729 1.00 35.34 94 GLY A O 1
ATOM 752 N N . VAL A 1 95 ? 28.127 3.769 17.530 1.00 38.38 95 VAL A N 1
ATOM 753 C CA . VAL A 1 95 ? 29.255 2.845 17.627 1.00 38.38 95 VAL A CA 1
ATOM 754 C C . VAL A 1 95 ? 30.369 3.280 16.675 1.00 38.38 95 VAL A C 1
ATOM 756 O O . VAL A 1 95 ? 30.231 3.257 15.456 1.00 38.38 95 VAL A O 1
ATOM 759 N N . ALA A 1 96 ? 31.493 3.612 17.311 1.00 34.88 96 ALA A N 1
ATOM 760 C CA . ALA A 1 96 ? 32.863 3.669 16.811 1.00 34.88 96 ALA A CA 1
ATOM 761 C C . ALA A 1 96 ? 33.214 4.720 15.737 1.00 34.88 96 ALA A C 1
ATOM 763 O O . ALA A 1 96 ? 32.964 4.582 14.539 1.00 34.88 96 ALA A O 1
ATOM 764 N N . LYS A 1 97 ? 33.962 5.729 16.206 1.00 33.84 97 LYS A N 1
ATOM 765 C CA . LYS A 1 97 ? 34.896 6.541 15.419 1.00 33.84 97 LYS A CA 1
ATOM 766 C C . LYS A 1 97 ? 35.792 5.608 14.590 1.00 33.84 97 LYS A C 1
ATOM 768 O O . LYS A 1 97 ? 36.555 4.840 15.168 1.00 33.84 97 LYS A O 1
ATOM 773 N N . ALA A 1 98 ? 35.717 5.675 13.265 1.00 36.53 98 ALA A N 1
ATOM 774 C CA . ALA A 1 98 ? 36.722 5.060 12.403 1.00 36.53 98 ALA A CA 1
ATOM 775 C C . ALA A 1 98 ? 37.704 6.145 11.951 1.00 36.53 98 ALA A C 1
ATOM 777 O O . ALA A 1 98 ? 37.286 7.184 11.440 1.00 36.53 98 ALA A O 1
ATOM 778 N N . SER A 1 99 ? 38.992 5.901 12.169 1.00 32.62 99 SER A N 1
ATOM 779 C CA . SER A 1 99 ? 40.085 6.769 11.737 1.00 32.62 99 SER A CA 1
ATOM 780 C C . SER A 1 99 ? 40.141 6.886 10.205 1.00 32.62 99 SER A C 1
ATOM 782 O O . SER A 1 99 ? 39.840 5.914 9.504 1.00 32.62 99 SER A O 1
ATOM 784 N N . PRO A 1 100 ? 40.541 8.050 9.664 1.00 33.16 100 PRO A N 1
ATOM 785 C CA . PRO A 1 100 ? 40.633 8.256 8.225 1.00 33.16 100 PRO A CA 1
ATOM 786 C C . PRO A 1 100 ? 41.833 7.472 7.679 1.00 33.16 100 PRO A C 1
ATOM 788 O O . PRO A 1 100 ? 42.966 7.703 8.090 1.00 33.16 100 PRO A O 1
ATOM 791 N N . GLY A 1 101 ? 41.586 6.512 6.784 1.00 35.22 101 GLY A N 1
ATOM 792 C CA . GLY A 1 101 ? 42.652 5.777 6.087 1.00 35.22 101 GLY A CA 1
ATOM 793 C C . GLY A 1 101 ? 42.419 4.281 5.888 1.00 35.22 101 GLY A C 1
ATOM 794 O O . GLY A 1 101 ? 43.139 3.653 5.120 1.00 35.22 101 GLY A O 1
ATOM 795 N N . THR A 1 102 ? 41.409 3.684 6.517 1.00 34.16 102 THR A N 1
ATOM 796 C CA . THR A 1 102 ? 41.054 2.285 6.249 1.00 34.16 102 THR A CA 1
ATOM 797 C C . THR A 1 102 ? 39.850 2.273 5.322 1.00 34.16 102 THR A C 1
ATOM 799 O O . THR A 1 102 ? 38.753 2.635 5.742 1.00 34.16 102 THR A O 1
ATOM 802 N N . SER A 1 103 ? 40.030 1.868 4.060 1.00 38.56 103 SER A N 1
ATOM 803 C CA . SER A 1 103 ? 38.899 1.509 3.202 1.00 38.56 103 SER A CA 1
ATOM 804 C C . SER A 1 103 ? 38.115 0.439 3.956 1.00 38.56 103 SER A C 1
ATOM 806 O O . SER A 1 103 ? 38.603 -0.687 4.106 1.00 38.56 103 SER A O 1
ATOM 808 N N . ALA A 1 104 ? 36.975 0.808 4.537 1.00 39.47 104 ALA A N 1
ATOM 809 C CA . ALA A 1 104 ? 36.165 -0.100 5.322 1.00 39.47 104 ALA A CA 1
ATOM 810 C C . ALA A 1 104 ? 35.847 -1.299 4.429 1.00 39.47 104 ALA A C 1
ATOM 812 O O . ALA A 1 104 ? 35.081 -1.191 3.471 1.00 39.47 104 ALA A O 1
ATOM 813 N N . ARG A 1 105 ? 36.500 -2.436 4.694 1.00 39.19 105 ARG A N 1
ATOM 814 C CA . ARG A 1 105 ? 36.137 -3.705 4.077 1.00 39.19 105 ARG A CA 1
ATOM 815 C C . ARG A 1 105 ? 34.699 -3.941 4.508 1.00 39.19 105 ARG A C 1
ATOM 817 O O . ARG A 1 105 ? 34.453 -4.256 5.669 1.00 39.19 105 ARG A O 1
ATOM 824 N N . LEU A 1 106 ? 33.763 -3.682 3.597 1.00 41.22 106 LEU A N 1
ATOM 825 C CA . LEU A 1 106 ? 32.346 -3.930 3.814 1.00 41.22 106 LEU A CA 1
ATOM 826 C C . LEU A 1 106 ? 32.196 -5.366 4.328 1.00 41.22 106 LEU A C 1
ATOM 828 O O . LEU A 1 106 ? 32.747 -6.296 3.731 1.00 41.22 106 LEU A O 1
ATOM 832 N N . ASP A 1 107 ? 31.492 -5.512 5.452 1.00 40.12 107 ASP A N 1
ATOM 833 C CA . ASP A 1 107 ? 31.118 -6.801 6.038 1.00 40.12 107 ASP A CA 1
ATOM 834 C C . ASP A 1 107 ? 30.598 -7.726 4.912 1.00 40.12 107 ASP A C 1
ATOM 836 O O . ASP A 1 107 ? 29.769 -7.278 4.108 1.00 40.12 107 ASP A O 1
ATOM 840 N N . PRO A 1 108 ? 31.084 -8.980 4.803 1.00 40.12 108 PRO A N 1
ATOM 841 C CA . PRO A 1 108 ? 30.713 -9.920 3.744 1.00 40.12 108 PRO A CA 1
ATOM 842 C C . PRO A 1 108 ? 29.204 -10.062 3.512 1.00 40.12 108 PRO A C 1
ATOM 844 O O . PRO A 1 108 ? 28.789 -10.324 2.386 1.00 40.12 108 PRO A O 1
ATOM 847 N N . LYS A 1 109 ? 28.361 -9.814 4.524 1.00 38.78 109 LYS A N 1
ATOM 848 C CA . LYS A 1 109 ? 26.894 -9.832 4.372 1.00 38.78 109 LYS A CA 1
ATOM 849 C C . LYS A 1 109 ? 26.334 -8.726 3.462 1.00 38.78 109 LYS A C 1
ATOM 851 O O . LYS A 1 109 ? 25.197 -8.818 3.005 1.00 38.78 109 LYS A O 1
ATOM 856 N N . TYR A 1 110 ? 27.123 -7.686 3.187 1.00 40.25 110 TYR A N 1
ATOM 857 C CA . TYR A 1 110 ? 26.791 -6.579 2.284 1.00 40.25 110 TYR A CA 1
ATOM 858 C C . TYR A 1 110 ? 27.515 -6.654 0.936 1.00 40.25 110 TYR A C 1
ATOM 860 O O . TYR A 1 110 ? 27.346 -5.761 0.097 1.00 40.25 110 TYR A O 1
ATOM 868 N N . ARG A 1 111 ? 28.303 -7.712 0.714 1.00 42.09 111 ARG A N 1
ATOM 869 C CA . ARG A 1 111 ? 28.923 -8.018 -0.570 1.00 42.09 111 ARG A CA 1
ATOM 870 C C . ARG A 1 111 ? 27.885 -8.738 -1.437 1.00 42.09 111 ARG A C 1
ATOM 872 O O . ARG A 1 111 ? 27.366 -9.785 -1.055 1.00 42.09 111 ARG A O 1
ATOM 879 N N . CYS A 1 112 ? 27.526 -8.152 -2.578 1.00 41.78 112 CYS A N 1
ATOM 880 C CA . CYS A 1 112 ? 26.571 -8.738 -3.526 1.00 41.78 112 CYS A CA 1
ATOM 881 C C . CYS A 1 112 ? 27.255 -9.811 -4.397 1.00 41.78 112 CYS A C 1
ATOM 883 O O . CYS A 1 112 ? 27.205 -9.750 -5.612 1.00 41.78 112 CYS A O 1
ATOM 885 N N . GLU A 1 113 ? 27.963 -10.755 -3.775 1.00 42.78 113 GLU A N 1
ATOM 886 C CA . GLU A 1 113 ? 28.757 -11.788 -4.462 1.00 42.78 113 GLU A CA 1
ATOM 887 C C . GLU A 1 113 ? 28.488 -13.159 -3.823 1.00 42.78 113 GLU A C 1
ATOM 889 O O . GLU A 1 113 ? 29.411 -13.894 -3.484 1.00 42.78 113 GLU A O 1
ATOM 894 N N . ARG A 1 114 ? 27.218 -13.524 -3.587 1.00 41.03 114 ARG A N 1
ATOM 895 C CA . ARG A 1 114 ? 26.908 -14.851 -3.011 1.00 41.03 114 ARG A CA 1
ATOM 896 C C . ARG A 1 114 ? 27.226 -16.006 -3.982 1.00 41.03 114 ARG A C 1
ATOM 898 O O . ARG A 1 114 ? 27.272 -17.148 -3.547 1.00 41.03 114 ARG A O 1
ATOM 905 N N . ASP A 1 115 ? 27.444 -15.694 -5.260 1.00 49.31 115 ASP A N 1
ATOM 906 C CA . ASP A 1 115 ? 27.727 -16.609 -6.380 1.00 49.31 115 ASP A CA 1
ATOM 907 C C . ASP A 1 115 ? 28.697 -16.016 -7.430 1.00 49.31 115 ASP A C 1
ATOM 909 O O . ASP A 1 115 ? 28.836 -16.568 -8.517 1.00 49.31 115 ASP A O 1
ATOM 913 N N . GLY A 1 116 ? 29.353 -14.886 -7.136 1.00 49.97 116 GLY A N 1
ATOM 914 C CA . GLY A 1 116 ? 30.263 -14.213 -8.075 1.00 49.97 116 GLY A CA 1
ATOM 915 C C . GLY A 1 116 ? 29.596 -13.486 -9.252 1.00 49.97 116 GLY A C 1
ATOM 916 O O . GLY A 1 116 ? 30.314 -12.959 -10.094 1.00 49.97 116 GLY A O 1
ATOM 917 N N . LEU A 1 117 ? 28.261 -13.420 -9.312 1.00 48.50 117 LEU A N 1
ATOM 918 C CA . LEU A 1 117 ? 27.539 -12.685 -10.352 1.00 48.50 117 LEU A CA 1
ATOM 919 C C . LEU A 1 117 ? 27.162 -11.284 -9.867 1.00 48.50 117 LEU A C 1
ATOM 921 O O . LEU A 1 117 ? 26.548 -11.119 -8.811 1.00 48.50 117 LEU A O 1
ATOM 925 N N . SER A 1 118 ? 27.458 -10.277 -10.683 1.00 57.09 118 SER A N 1
ATOM 926 C CA . SER A 1 118 ? 26.904 -8.931 -10.541 1.00 57.09 118 SER A CA 1
ATOM 927 C C . SER A 1 118 ? 25.380 -8.928 -10.729 1.00 57.09 118 SER A C 1
ATOM 929 O O . SER A 1 118 ? 24.803 -9.822 -11.353 1.00 57.09 118 SER A O 1
ATOM 931 N N . ASP A 1 119 ? 24.700 -7.887 -10.239 1.00 51.47 119 ASP A N 1
ATOM 932 C CA . ASP A 1 119 ? 23.237 -7.755 -10.359 1.00 51.47 119 ASP A CA 1
ATOM 933 C C . ASP A 1 119 ? 22.748 -7.839 -11.823 1.00 51.47 119 ASP A C 1
ATOM 935 O O . ASP A 1 119 ? 21.668 -8.368 -12.092 1.00 51.47 119 ASP A O 1
ATOM 939 N N . ILE A 1 120 ? 23.558 -7.371 -12.784 1.00 53.69 120 ILE A N 1
ATOM 940 C CA . ILE A 1 120 ? 23.241 -7.437 -14.219 1.00 53.69 120 ILE A CA 1
ATOM 941 C C . ILE A 1 120 ? 23.425 -8.843 -14.799 1.00 53.69 120 ILE A C 1
ATOM 943 O O . ILE A 1 120 ? 22.636 -9.274 -15.639 1.00 53.69 120 ILE A O 1
ATOM 947 N N . GLU A 1 121 ? 24.421 -9.594 -14.332 1.00 57.50 121 GLU A N 1
ATOM 948 C CA . GLU A 1 121 ? 24.606 -10.995 -14.716 1.00 57.50 121 GLU A CA 1
ATOM 949 C C . GLU A 1 121 ? 23.494 -11.858 -14.126 1.00 57.50 121 GLU A C 1
ATOM 951 O O . GLU A 1 121 ? 22.899 -12.674 -14.825 1.00 57.50 121 GLU A O 1
ATOM 956 N N . ARG A 1 122 ? 23.108 -11.597 -12.877 1.00 58.69 122 ARG A N 1
ATOM 957 C CA . ARG A 1 122 ? 22.008 -12.295 -12.213 1.00 58.69 122 ARG A CA 1
ATOM 958 C C . ARG A 1 122 ? 20.654 -12.021 -12.881 1.00 58.69 122 ARG A C 1
ATOM 960 O O . ARG A 1 122 ? 19.825 -12.923 -12.963 1.00 58.69 122 ARG A O 1
ATOM 967 N N . LEU A 1 123 ? 20.440 -10.822 -13.427 1.00 54.72 123 LEU A N 1
ATOM 968 C CA . LEU A 1 123 ? 19.294 -10.523 -14.297 1.00 54.72 123 LEU A CA 1
ATOM 969 C C . LEU A 1 123 ? 19.322 -11.259 -15.628 1.00 54.72 123 LEU A C 1
ATOM 971 O O . LEU A 1 123 ? 18.273 -11.684 -16.107 1.00 54.72 123 LEU A O 1
ATOM 975 N N . ARG A 1 124 ? 20.491 -11.361 -16.261 1.00 58.25 124 ARG A N 1
ATOM 976 C CA . ARG A 1 124 ? 20.637 -12.110 -17.514 1.00 58.25 124 ARG A CA 1
ATOM 977 C C . ARG A 1 124 ? 20.342 -13.590 -17.298 1.00 58.25 124 ARG A C 1
ATOM 979 O O . ARG A 1 124 ? 19.707 -14.196 -18.150 1.00 58.25 124 ARG A O 1
ATOM 986 N N . VAL A 1 125 ? 20.736 -14.125 -16.144 1.00 59.94 125 VAL A N 1
ATOM 987 C CA . VAL A 1 125 ? 20.480 -15.515 -15.752 1.00 59.94 125 VAL A CA 1
ATOM 988 C C . VAL A 1 125 ? 19.014 -15.743 -15.351 1.00 59.94 125 VAL A C 1
ATOM 990 O O . VAL A 1 125 ? 18.437 -16.743 -15.760 1.00 59.94 125 VAL A O 1
ATOM 993 N N . ASN A 1 126 ? 18.384 -14.823 -14.605 1.00 56.62 126 ASN A N 1
ATOM 994 C CA . ASN A 1 126 ? 17.072 -15.078 -13.985 1.00 56.62 126 ASN A CA 1
ATOM 995 C C . ASN A 1 126 ? 15.872 -14.318 -14.586 1.00 56.62 126 ASN A C 1
ATOM 997 O O . ASN A 1 126 ? 14.740 -14.722 -14.341 1.00 56.62 126 ASN A O 1
ATOM 1001 N N . GLY A 1 127 ? 16.061 -13.198 -15.295 1.00 55.53 127 GLY A N 1
ATOM 1002 C CA . GLY A 1 127 ? 14.990 -12.198 -15.453 1.00 55.53 127 GLY A CA 1
ATOM 1003 C C . GLY A 1 127 ? 14.773 -11.624 -16.852 1.00 55.53 127 GLY A C 1
ATOM 1004 O O . GLY A 1 127 ? 13.629 -11.505 -17.276 1.00 55.53 127 GLY A O 1
ATOM 1005 N N . LEU A 1 128 ? 15.821 -11.267 -17.599 1.00 56.25 128 LEU A N 1
ATOM 1006 C CA . LEU A 1 128 ? 15.652 -10.495 -18.844 1.00 56.25 128 LEU A CA 1
ATOM 1007 C C . LEU A 1 128 ? 14.884 -11.258 -19.935 1.00 56.25 128 LEU A C 1
ATOM 1009 O O . LEU A 1 128 ? 14.002 -10.686 -20.568 1.00 56.25 128 LEU A O 1
ATOM 1013 N N . ALA A 1 129 ? 15.156 -12.554 -20.112 1.00 56.84 129 ALA A N 1
ATOM 1014 C CA . ALA A 1 129 ? 14.433 -13.382 -21.080 1.00 56.84 129 ALA A CA 1
ATOM 1015 C C . ALA A 1 129 ? 12.971 -13.634 -20.662 1.00 56.84 129 ALA A C 1
ATOM 1017 O O . ALA A 1 129 ? 12.068 -13.599 -21.496 1.00 56.84 129 ALA A O 1
ATOM 1018 N N . TYR A 1 130 ? 12.724 -13.832 -19.364 1.00 53.84 130 TYR A N 1
ATOM 1019 C CA . TYR A 1 130 ? 11.378 -14.023 -18.821 1.00 53.84 130 TYR A CA 1
ATOM 1020 C C . TYR A 1 130 ? 10.523 -12.753 -18.954 1.00 53.84 130 TYR A C 1
ATOM 1022 O O . TYR A 1 130 ? 9.370 -12.822 -19.376 1.00 53.84 130 TYR A O 1
ATOM 1030 N N . HIS A 1 131 ? 11.100 -11.585 -18.660 1.00 52.72 131 HIS A N 1
ATOM 1031 C CA . HIS A 1 131 ? 10.415 -10.297 -18.776 1.00 52.72 131 HIS A CA 1
ATOM 1032 C C . HIS A 1 131 ? 10.177 -9.873 -20.226 1.00 52.72 131 HIS A C 1
ATOM 1034 O O . HIS A 1 131 ? 9.106 -9.347 -20.522 1.00 52.72 131 HIS A O 1
ATOM 1040 N N . ALA A 1 132 ? 11.122 -10.132 -21.136 1.00 62.34 132 ALA A N 1
ATOM 1041 C CA . ALA A 1 132 ? 10.915 -9.898 -22.565 1.00 62.34 132 ALA A CA 1
ATOM 1042 C C . ALA A 1 132 ? 9.735 -10.724 -23.100 1.00 62.34 132 ALA A C 1
ATOM 1044 O O . ALA A 1 132 ? 8.891 -10.195 -23.819 1.00 62.34 132 ALA A O 1
ATOM 1045 N N . ARG A 1 133 ? 9.629 -11.993 -22.679 1.00 68.44 133 ARG A N 1
ATOM 1046 C CA . ARG A 1 133 ? 8.513 -12.869 -23.049 1.00 68.44 133 ARG A CA 1
ATOM 1047 C C . ARG A 1 133 ? 7.175 -12.374 -22.489 1.00 68.44 133 ARG A C 1
ATOM 1049 O O . ARG A 1 133 ? 6.235 -12.208 -23.250 1.00 68.44 133 ARG A O 1
ATOM 1056 N N . GLN A 1 134 ? 7.116 -12.055 -21.197 1.00 62.19 134 GLN A N 1
ATOM 1057 C CA . GLN A 1 134 ? 5.912 -11.510 -20.548 1.00 62.19 134 GLN A CA 1
ATOM 1058 C C . GLN A 1 134 ? 5.433 -10.193 -21.173 1.00 62.19 134 GLN A C 1
ATOM 1060 O O . GLN A 1 134 ? 4.232 -9.950 -21.264 1.00 62.19 134 GLN A O 1
ATOM 1065 N N . ARG A 1 135 ? 6.360 -9.325 -21.596 1.00 69.69 135 ARG A N 1
ATOM 1066 C CA . ARG A 1 135 ? 6.016 -8.082 -22.296 1.00 69.69 135 ARG A CA 1
ATOM 1067 C C . ARG A 1 135 ? 5.426 -8.371 -23.674 1.00 69.69 135 ARG A C 1
ATOM 1069 O O . ARG A 1 135 ? 4.368 -7.841 -23.985 1.00 69.69 135 ARG A O 1
ATOM 1076 N N . ALA A 1 136 ? 6.067 -9.244 -24.449 1.00 74.69 136 ALA A N 1
ATOM 1077 C CA . ALA A 1 136 ? 5.568 -9.645 -25.762 1.00 74.69 136 ALA A CA 1
ATOM 1078 C C . ALA A 1 136 ? 4.174 -10.297 -25.677 1.00 74.69 136 ALA A C 1
ATOM 1080 O O . ALA A 1 136 ? 3.314 -10.013 -26.503 1.00 74.69 136 ALA A O 1
ATOM 1081 N N . GLU A 1 137 ? 3.928 -11.120 -24.652 1.00 79.88 137 GLU A N 1
ATOM 1082 C CA . GLU A 1 137 ? 2.620 -11.739 -24.397 1.00 79.88 137 GLU A CA 1
ATOM 1083 C C . GLU A 1 137 ? 1.532 -10.695 -24.084 1.00 79.88 137 GLU A C 1
ATOM 1085 O O . GLU A 1 137 ? 0.418 -10.805 -24.593 1.00 79.88 137 GLU A O 1
ATOM 1090 N N . ARG A 1 138 ? 1.843 -9.650 -23.301 1.00 75.38 138 ARG A N 1
ATOM 1091 C CA . ARG A 1 138 ? 0.894 -8.554 -23.019 1.00 75.38 138 ARG A CA 1
ATOM 1092 C C . ARG A 1 138 ? 0.605 -7.704 -24.245 1.00 75.38 138 ARG A C 1
ATOM 1094 O O . ARG A 1 138 ? -0.557 -7.458 -24.537 1.00 75.38 138 ARG A O 1
ATOM 1101 N N . GLU A 1 139 ? 1.643 -7.304 -24.974 1.00 86.69 139 GLU A N 1
ATOM 1102 C CA . GLU A 1 139 ? 1.488 -6.523 -26.205 1.00 86.69 139 GLU A CA 1
ATOM 1103 C C . GLU A 1 139 ? 0.662 -7.286 -27.254 1.00 86.69 139 GLU A C 1
ATOM 1105 O O . GLU A 1 139 ? -0.091 -6.674 -28.008 1.00 86.69 139 GLU A O 1
ATOM 1110 N N . ALA A 1 140 ? 0.772 -8.618 -27.303 1.00 87.19 140 ALA A N 1
ATOM 1111 C CA . ALA A 1 140 ? -0.068 -9.452 -28.158 1.00 87.19 140 ALA A CA 1
ATOM 1112 C C . ALA A 1 140 ? -1.534 -9.465 -27.694 1.00 87.19 140 ALA A C 1
ATOM 1114 O O . ALA A 1 140 ? -2.428 -9.277 -28.515 1.00 87.19 140 ALA A O 1
ATOM 1115 N N . ALA A 1 141 ? -1.784 -9.628 -26.391 1.00 85.62 141 ALA A N 1
ATOM 1116 C CA . ALA A 1 141 ? -3.138 -9.625 -25.837 1.00 85.62 141 ALA A CA 1
ATOM 1117 C C . ALA A 1 141 ? -3.846 -8.269 -26.008 1.00 85.62 141 ALA A C 1
ATOM 1119 O O . ALA A 1 141 ? -5.033 -8.227 -26.319 1.00 85.62 141 ALA A O 1
ATOM 1120 N N . GLU A 1 142 ? -3.122 -7.159 -25.848 1.00 89.38 142 GLU A N 1
ATOM 1121 C CA . GLU A 1 142 ? -3.650 -5.807 -26.074 1.00 89.38 142 GLU A CA 1
ATOM 1122 C C . GLU A 1 142 ? -4.003 -5.569 -27.547 1.00 89.38 142 GLU A C 1
ATOM 1124 O O . GLU A 1 142 ? -5.042 -4.980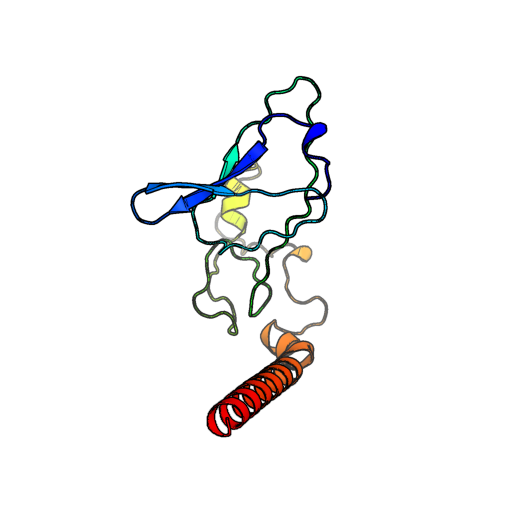 -27.839 1.00 89.38 142 GLU A O 1
ATOM 1129 N N . ARG A 1 143 ? -3.182 -6.068 -28.483 1.00 90.81 1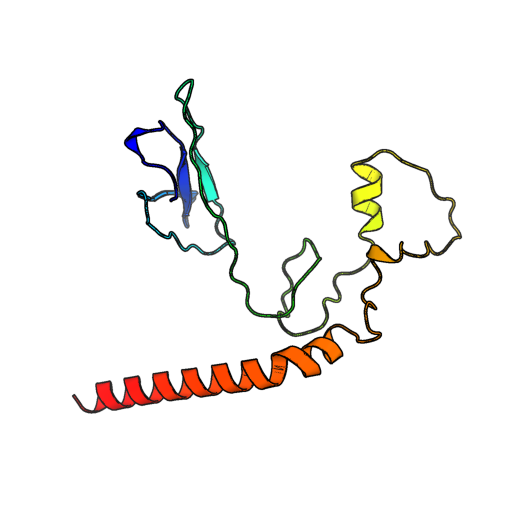43 ARG A N 1
ATOM 1130 C CA . ARG A 1 143 ? -3.503 -6.019 -29.919 1.00 90.81 143 ARG A CA 1
ATOM 1131 C C . ARG A 1 143 ? -4.741 -6.839 -30.247 1.00 90.81 143 ARG A C 1
ATOM 1133 O O . ARG A 1 143 ? -5.608 -6.342 -30.950 1.00 90.81 143 ARG A O 1
ATOM 1140 N N . GLU A 1 144 ? -4.843 -8.057 -29.721 1.00 89.19 144 GLU A N 1
ATOM 1141 C CA . GLU A 1 144 ? -6.007 -8.914 -29.963 1.00 89.19 144 GLU A CA 1
ATOM 1142 C C . GLU A 1 144 ? -7.292 -8.291 -29.394 1.00 89.19 144 GLU A C 1
ATOM 1144 O O . GLU A 1 144 ? -8.341 -8.336 -30.033 1.00 89.19 144 GLU A O 1
ATOM 1149 N N . ALA A 1 145 ? -7.214 -7.665 -28.216 1.00 86.12 145 ALA A N 1
ATOM 1150 C CA . ALA A 1 145 ? -8.336 -6.930 -27.638 1.00 86.12 145 ALA A CA 1
ATOM 1151 C C . ALA A 1 145 ? -8.752 -5.741 -28.521 1.00 86.12 145 ALA A C 1
ATOM 1153 O O . ALA A 1 145 ? -9.936 -5.591 -28.813 1.00 86.12 145 ALA A O 1
ATOM 1154 N N . ALA A 1 146 ? -7.787 -4.952 -29.003 1.00 85.94 146 ALA A N 1
ATOM 1155 C CA . ALA A 1 146 ? -8.049 -3.819 -29.889 1.00 85.94 146 ALA A CA 1
ATOM 1156 C C . ALA A 1 146 ? -8.625 -4.246 -31.254 1.00 85.94 146 ALA A C 1
ATOM 1158 O O . ALA A 1 146 ? -9.498 -3.573 -31.794 1.00 85.94 146 ALA A O 1
ATOM 1159 N N . GLU A 1 147 ? -8.167 -5.370 -31.815 1.00 90.12 147 GLU A N 1
ATOM 1160 C CA . GLU A 1 147 ? -8.699 -5.924 -33.067 1.00 90.12 147 GLU A CA 1
ATOM 1161 C C . GLU A 1 147 ? -10.137 -6.435 -32.911 1.00 90.12 147 GLU A C 1
ATOM 1163 O O . GLU A 1 147 ? -10.947 -6.253 -33.817 1.00 90.12 147 GLU A O 1
ATOM 1168 N N . ARG A 1 148 ? -10.473 -7.039 -31.764 1.00 86.56 148 ARG A N 1
ATOM 1169 C CA . ARG A 1 148 ? -11.849 -7.458 -31.451 1.00 86.56 148 ARG A CA 1
ATOM 1170 C C . ARG A 1 148 ? -12.784 -6.263 -31.293 1.00 86.56 148 ARG A C 1
ATOM 1172 O O . ARG A 1 148 ? -13.876 -6.293 -31.841 1.00 86.56 148 ARG A O 1
ATOM 1179 N N . GLU A 1 149 ? -12.340 -5.218 -30.599 1.00 81.44 149 GLU A N 1
ATOM 1180 C CA . GLU A 1 149 ? -13.116 -3.986 -30.411 1.00 81.44 149 GLU A CA 1
ATOM 1181 C C . GLU A 1 149 ? -13.326 -3.224 -31.732 1.00 81.44 149 GLU A C 1
ATOM 1183 O O . GLU A 1 149 ? -14.358 -2.599 -31.927 1.00 81.44 149 GLU A O 1
ATOM 1188 N N . ALA A 1 150 ? -12.384 -3.315 -32.676 1.00 77.69 150 ALA A N 1
ATOM 1189 C CA . ALA A 1 150 ? -12.528 -2.733 -34.013 1.00 77.69 150 ALA A CA 1
ATOM 1190 C C . ALA A 1 150 ? -13.419 -3.554 -34.970 1.00 77.69 150 ALA A C 1
ATOM 1192 O O . ALA A 1 150 ? -13.732 -3.076 -36.064 1.00 77.69 150 ALA A O 1
ATOM 1193 N N . ALA A 1 151 ? -13.769 -4.791 -34.606 1.00 77.06 151 ALA A N 1
ATOM 1194 C CA . ALA A 1 151 ? -14.588 -5.699 -35.410 1.00 77.06 151 ALA A CA 1
ATOM 1195 C C . ALA A 1 151 ? -16.066 -5.761 -34.969 1.00 77.06 151 ALA A C 1
ATOM 1197 O O . ALA A 1 151 ? -16.873 -6.348 -35.696 1.00 77.06 151 ALA A O 1
ATOM 1198 N N . GLU A 1 152 ? -16.409 -5.179 -33.813 1.00 64.25 152 GLU A N 1
ATOM 1199 C CA . GLU A 1 152 ? -17.786 -4.916 -33.347 1.00 64.25 152 GLU A CA 1
ATOM 1200 C C . GLU A 1 152 ? -18.308 -3.555 -33.837 1.00 64.25 152 GLU A C 1
ATOM 1202 O O . GLU A 1 152 ? -19.527 -3.481 -34.126 1.00 64.25 152 GLU A O 1
#

Organism: Emiliania huxleyi (NCBI:txid2903)

Foldseek 3Di:
DQDAPVQFDFFWKWFQDPPRDIDTDDDGHPDDDDDDPPTDIDTTDTDDPRGDDDDDDDDDDPAFDDPDPDDDPDRHDDPPPDDDPPPVVCVVDVDDDDDPDDPPPPDVVPPPPPPDDDSNRVCVVPNDVVVVVVVVVVVVVVVVVVVVVVVD

Sequence (152 aa):
MLSDTAEFEGGAFQTAELGGEVTTHSFERGDALVFQSHKQHGVAALTGRSSRRNIMVCELWEGLPRRCMRRCDQPWLPCYCRPDFTEYHRTVRGVAKASPGTSARLDPKYRCERDGLSDIERLRVNGLAYHARQRAEREAAEREAAEREAAE

pLDDT: mean 71.87, std 21.84, range [32.62, 97.69]

Radius of gyration: 22.85 Å; chains: 1; bounding box: 60×36×60 Å